Protein AF-A0A544TBC0-F1 (afdb_monomer_lite)

Organism: NCBI:txid1543965

Secondary structure (DSSP, 8-state):
--SS---HHHHHH-BTTSEETTTTEEEEEEEEETTTEEEEEEEEEEEEPPHHHHHHHHHHHHHHHHHT--SBGGGSTTTTTHHHH--

Foldseek 3Di:
DAQWQDDPQQLQQDFPVQQDLPQQKGWRQWGQDPVPGIDGDPDIDITHHDPVVSVVVVVLVVVCVVVVHDRGSNPPCVPDCCVVHHD

Radius of gyration: 12.5 Å; chains: 1; bounding box: 33×30×32 Å

pLDDT: mean 71.46, std 14.96, range [32.81, 87.94]

Sequence (87 aa):
MLKTGIRAGELCALTWSDVDLKAETITINKSVDRKWGVLISRTTRVINLPEELIEELSLYKKRQEQANEGKNICLLITREIFCLLIC

Structure (mmCIF, N/CA/C/O backbone):
data_AF-A0A544TBC0-F1
#
_entry.id   AF-A0A544TBC0-F1
#
loop_
_atom_site.group_PDB
_atom_site.id
_atom_site.type_symbol
_atom_site.label_atom_id
_atom_site.label_alt_id
_atom_site.label_comp_id
_atom_site.label_asym_id
_atom_site.label_entity_id
_atom_site.label_seq_id
_atom_site.pdbx_PDB_ins_code
_atom_site.Cartn_x
_ato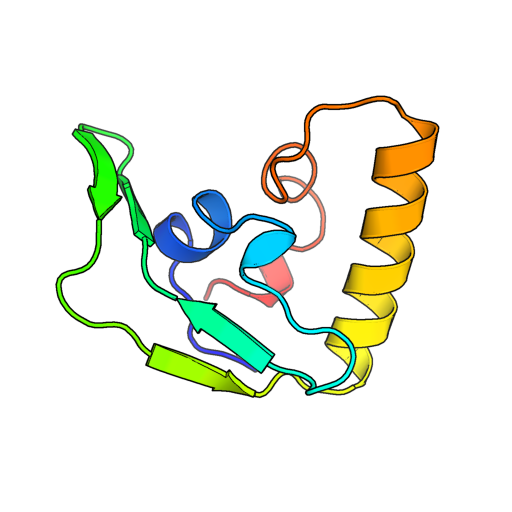m_site.Cartn_y
_atom_site.Cartn_z
_atom_site.occupancy
_atom_site.B_iso_or_equiv
_atom_site.auth_seq_id
_atom_site.auth_comp_id
_atom_site.auth_asym_id
_atom_site.auth_atom_id
_atom_site.pdbx_PDB_model_num
ATOM 1 N N . MET A 1 1 ? 2.703 -14.920 4.354 1.00 32.81 1 MET A N 1
ATOM 2 C CA . MET A 1 1 ? 3.099 -15.291 2.975 1.00 32.81 1 MET A CA 1
ATOM 3 C C . MET A 1 1 ? 2.397 -14.356 1.993 1.00 32.81 1 MET A C 1
ATOM 5 O O . MET A 1 1 ? 1.185 -14.441 1.880 1.00 32.81 1 MET A O 1
ATOM 9 N N . LEU A 1 2 ? 3.147 -13.469 1.324 1.00 44.53 2 LEU A N 1
ATOM 10 C CA . LEU A 1 2 ? 2.947 -13.092 -0.090 1.00 44.53 2 LEU A CA 1
ATOM 11 C C . LEU A 1 2 ? 1.507 -12.786 -0.571 1.00 44.53 2 LEU A C 1
ATOM 13 O O . LEU A 1 2 ? 1.086 -13.352 -1.574 1.00 44.53 2 LEU A O 1
ATOM 17 N N . LYS A 1 3 ? 0.712 -11.921 0.075 1.00 51.47 3 LYS A N 1
ATOM 18 C CA . LYS A 1 3 ? -0.697 -11.798 -0.368 1.00 51.47 3 LYS A CA 1
ATOM 19 C C . LYS A 1 3 ? -0.924 -10.964 -1.641 1.00 51.47 3 LYS A C 1
ATOM 21 O O . LYS A 1 3 ? -1.952 -11.156 -2.276 1.00 51.47 3 LYS A O 1
ATOM 26 N N . THR A 1 4 ? 0.005 -10.104 -2.078 1.00 59.41 4 THR A N 1
ATOM 27 C CA . THR A 1 4 ? -0.260 -9.221 -3.242 1.00 59.41 4 THR A CA 1
ATOM 28 C C . THR A 1 4 ? 0.878 -9.066 -4.259 1.00 59.41 4 THR A C 1
ATOM 30 O O . THR A 1 4 ? 0.640 -8.540 -5.343 1.00 59.41 4 THR A O 1
ATOM 33 N N . GLY A 1 5 ? 2.107 -9.521 -3.972 1.00 70.88 5 GLY A N 1
ATOM 34 C CA . GLY A 1 5 ? 3.235 -9.413 -4.918 1.00 70.88 5 GLY A CA 1
ATOM 35 C C . GLY A 1 5 ? 3.577 -7.970 -5.328 1.00 70.88 5 GLY A C 1
ATOM 36 O O . GLY A 1 5 ? 4.061 -7.730 -6.437 1.00 70.88 5 GLY A O 1
ATOM 37 N N . ILE A 1 6 ? 3.276 -6.998 -4.463 1.00 74.25 6 ILE A N 1
ATOM 38 C CA . ILE A 1 6 ? 3.524 -5.574 -4.704 1.00 74.25 6 ILE A CA 1
ATOM 39 C C . ILE A 1 6 ? 5.001 -5.277 -4.461 1.00 74.25 6 ILE A C 1
ATOM 41 O O . ILE A 1 6 ? 5.565 -5.657 -3.438 1.00 74.25 6 ILE A O 1
ATOM 45 N N . ARG A 1 7 ? 5.642 -4.571 -5.393 1.00 77.88 7 ARG A N 1
ATOM 46 C CA . ARG A 1 7 ? 7.032 -4.141 -5.211 1.00 77.88 7 ARG A CA 1
ATOM 47 C C . ARG A 1 7 ? 7.084 -2.980 -4.225 1.00 77.88 7 ARG A C 1
ATOM 49 O O . ARG A 1 7 ? 6.230 -2.098 -4.268 1.00 77.88 7 ARG A O 1
ATOM 56 N N . ALA A 1 8 ? 8.145 -2.905 -3.424 1.00 74.44 8 ALA A N 1
ATOM 57 C CA . ALA A 1 8 ? 8.344 -1.827 -2.451 1.00 74.44 8 ALA A CA 1
ATOM 58 C C . ALA A 1 8 ? 8.142 -0.425 -3.052 1.00 74.44 8 ALA A C 1
ATOM 60 O O . ALA A 1 8 ? 7.440 0.403 -2.484 1.00 74.44 8 ALA A O 1
ATOM 61 N N . GLY A 1 9 ? 8.689 -0.180 -4.248 1.00 72.56 9 GLY A N 1
ATOM 62 C CA . GLY A 1 9 ? 8.521 1.093 -4.948 1.00 72.56 9 GLY A CA 1
ATOM 63 C C . GLY A 1 9 ? 7.064 1.409 -5.298 1.00 72.56 9 GLY A C 1
ATOM 64 O O . GLY A 1 9 ? 6.636 2.549 -5.162 1.00 72.56 9 GLY A O 1
ATOM 65 N N . GLU A 1 10 ? 6.280 0.414 -5.710 1.00 78.12 10 GLU A N 1
ATOM 66 C CA . GLU A 1 10 ? 4.848 0.579 -6.000 1.00 78.12 10 GLU A CA 1
ATOM 67 C C . GLU A 1 10 ? 4.082 0.931 -4.721 1.00 78.12 10 GLU A C 1
ATOM 69 O O . GLU A 1 10 ? 3.323 1.895 -4.718 1.00 78.12 10 GLU A O 1
ATOM 74 N N . LEU A 1 11 ? 4.368 0.239 -3.612 1.00 77.25 11 LEU A N 1
ATOM 75 C CA . LEU A 1 11 ? 3.764 0.526 -2.309 1.00 77.25 11 LEU A CA 1
ATOM 76 C C . LEU A 1 11 ? 4.078 1.947 -1.821 1.00 77.25 11 LEU A C 1
ATOM 78 O O . LEU A 1 11 ? 3.188 2.655 -1.357 1.00 77.25 11 LEU A O 1
ATOM 82 N N . CYS A 1 12 ? 5.325 2.391 -1.983 1.00 74.94 12 CYS A N 1
ATOM 83 C CA . CYS A 1 12 ? 5.751 3.735 -1.597 1.00 74.94 12 CYS A CA 1
ATOM 84 C C . CYS A 1 12 ? 5.086 4.845 -2.425 1.00 74.94 12 CYS A C 1
ATOM 86 O O . CYS A 1 12 ? 4.974 5.979 -1.962 1.00 74.94 12 CYS A O 1
ATOM 88 N N . ALA A 1 13 ? 4.666 4.533 -3.652 1.00 78.81 13 ALA A N 1
ATOM 89 C CA . ALA A 1 13 ? 4.014 5.478 -4.549 1.00 78.81 13 ALA A CA 1
ATOM 90 C C . ALA A 1 13 ? 2.494 5.552 -4.356 1.00 78.81 13 ALA A C 1
ATOM 92 O O . ALA A 1 13 ? 1.867 6.468 -4.890 1.00 78.81 13 ALA A O 1
ATOM 93 N N . LEU A 1 14 ? 1.891 4.587 -3.654 1.00 79.75 14 LEU A N 1
ATOM 94 C CA . LEU A 1 14 ? 0.444 4.510 -3.483 1.00 79.75 14 LEU A CA 1
ATOM 95 C C . LEU A 1 14 ? -0.088 5.637 -2.595 1.00 79.75 14 LEU A C 1
ATOM 97 O O . LEU A 1 14 ? 0.495 6.017 -1.576 1.00 79.75 14 LEU A O 1
ATOM 101 N N . THR A 1 15 ? -1.254 6.142 -2.984 1.00 81.62 15 THR A N 1
ATOM 102 C CA . THR A 1 15 ? -2.014 7.133 -2.223 1.00 81.62 15 THR A CA 1
ATOM 103 C C . THR A 1 15 ? -3.362 6.557 -1.813 1.00 81.62 15 THR A C 1
ATOM 105 O O . THR A 1 15 ? -3.841 5.597 -2.413 1.00 81.62 15 THR A O 1
ATOM 108 N N . TRP A 1 16 ? -4.018 7.161 -0.817 1.00 82.69 16 TRP A N 1
ATOM 109 C CA . TRP A 1 16 ? -5.362 6.740 -0.395 1.00 82.69 16 TRP A CA 1
ATOM 110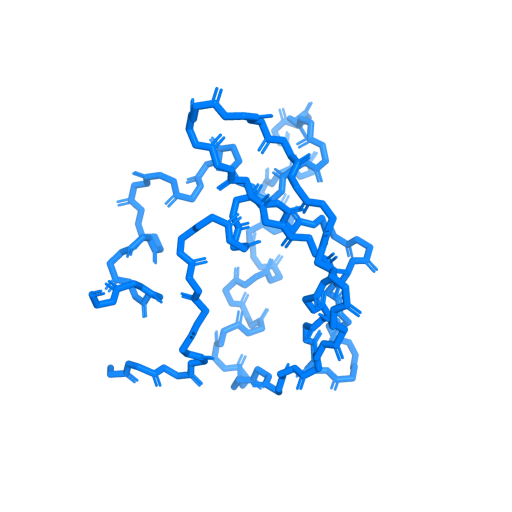 C C . TRP A 1 16 ? -6.415 6.825 -1.503 1.00 82.69 16 TRP A C 1
ATOM 112 O O . TRP A 1 16 ? -7.442 6.167 -1.400 1.00 82.69 16 TRP A O 1
ATOM 122 N N . SER A 1 17 ? -6.164 7.607 -2.555 1.00 82.12 17 SER A N 1
ATOM 123 C CA . SER A 1 17 ? -7.028 7.675 -3.737 1.00 82.12 17 SER A CA 1
ATOM 124 C C . SER A 1 17 ? -6.922 6.438 -4.634 1.00 82.12 17 SER A C 1
ATOM 126 O O . SER A 1 17 ? -7.822 6.193 -5.427 1.00 82.12 17 SER A O 1
ATOM 128 N N . ASP A 1 18 ? -5.825 5.681 -4.543 1.00 84.00 18 ASP A N 1
ATOM 129 C CA . ASP A 1 18 ? -5.600 4.465 -5.335 1.00 84.00 18 ASP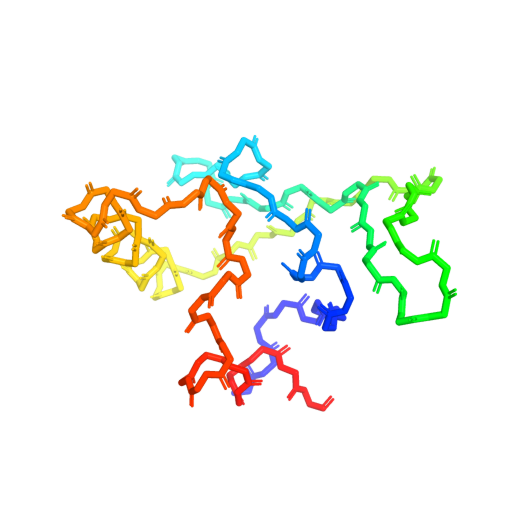 A CA 1
ATOM 130 C C . ASP A 1 18 ? -6.121 3.195 -4.635 1.00 84.00 18 ASP A C 1
ATOM 132 O O . ASP A 1 18 ? -6.135 2.121 -5.242 1.00 84.00 18 ASP A O 1
ATOM 136 N N . VAL A 1 19 ? -6.506 3.305 -3.358 1.00 84.12 19 VAL A N 1
ATOM 137 C CA . VAL A 1 19 ? -6.997 2.201 -2.526 1.00 84.12 19 VAL A CA 1
ATOM 138 C C . VAL A 1 19 ? -8.510 2.309 -2.392 1.00 84.12 19 VAL A C 1
ATOM 140 O O . VAL A 1 19 ? -9.021 3.247 -1.777 1.00 84.12 19 VAL A O 1
ATOM 143 N N . ASP A 1 20 ? -9.227 1.321 -2.917 1.00 86.38 20 ASP A N 1
ATOM 144 C CA . ASP A 1 20 ? -10.666 1.197 -2.732 1.00 86.38 20 ASP A CA 1
ATOM 145 C C . ASP A 1 20 ? -10.958 0.210 -1.598 1.00 86.38 20 ASP A C 1
ATOM 147 O O . ASP A 1 20 ? -10.938 -1.006 -1.778 1.00 86.38 20 ASP A O 1
ATOM 151 N N . LEU A 1 21 ? -11.232 0.752 -0.409 1.00 82.19 21 LEU A N 1
ATOM 152 C CA . LEU A 1 21 ? -11.595 -0.037 0.772 1.00 82.19 21 LEU A CA 1
ATOM 153 C C . LEU A 1 21 ? -12.997 -0.660 0.663 1.00 82.19 21 LEU A C 1
ATOM 155 O O . LEU A 1 21 ? -13.296 -1.570 1.424 1.00 82.19 21 LEU A O 1
ATOM 159 N N . LYS A 1 22 ? -13.869 -0.168 -0.231 1.00 83.81 22 LYS A N 1
ATOM 160 C CA . LYS A 1 22 ? -15.206 -0.750 -0.443 1.00 83.81 22 LYS A CA 1
ATOM 161 C C . LYS A 1 22 ? -15.156 -1.902 -1.432 1.00 83.81 22 LYS A C 1
ATOM 163 O O . LYS A 1 22 ? -15.853 -2.889 -1.248 1.00 83.81 22 LYS A O 1
ATOM 168 N N . ALA A 1 23 ? -14.379 -1.729 -2.498 1.00 84.88 23 ALA A N 1
ATOM 169 C CA . ALA A 1 23 ? -14.199 -2.741 -3.531 1.00 84.88 23 ALA A CA 1
ATOM 170 C C . ALA A 1 23 ? -13.036 -3.697 -3.227 1.00 84.88 23 ALA A C 1
ATOM 172 O O . ALA A 1 23 ? -12.740 -4.557 -4.048 1.00 84.88 23 ALA A O 1
ATOM 173 N N . GLU A 1 24 ? -12.372 -3.529 -2.080 1.00 85.56 24 GLU A N 1
ATOM 174 C CA . GLU A 1 24 ? -11.282 -4.388 -1.614 1.00 85.56 24 GLU A CA 1
ATOM 175 C C . GLU A 1 24 ? -10.114 -4.466 -2.604 1.00 85.56 24 GLU A C 1
ATOM 177 O O . GLU A 1 24 ? -9.495 -5.511 -2.790 1.00 85.56 24 GLU A O 1
ATOM 182 N N . THR A 1 25 ? -9.805 -3.359 -3.283 1.00 86.38 25 THR A N 1
ATOM 183 C CA . THR A 1 25 ? -8.83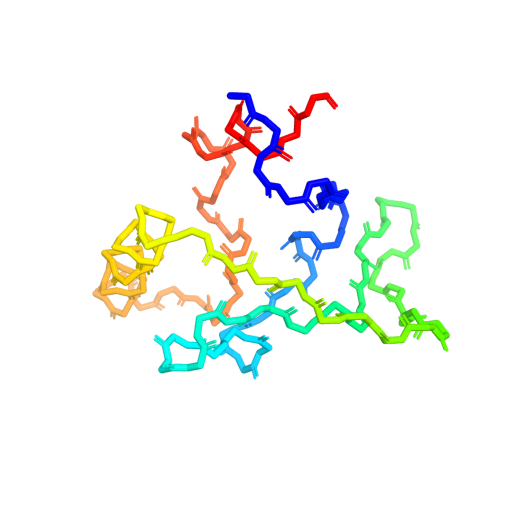0 -3.352 -4.381 1.00 86.38 25 THR A CA 1
ATOM 184 C C . THR A 1 25 ? -7.810 -2.225 -4.266 1.00 86.38 25 THR A C 1
ATOM 186 O O . THR A 1 25 ? -8.082 -1.146 -3.740 1.00 86.38 25 THR A O 1
ATOM 189 N N . ILE A 1 26 ? -6.606 -2.467 -4.787 1.00 86.31 26 ILE A N 1
ATOM 190 C CA . ILE A 1 26 ? -5.567 -1.450 -4.981 1.00 86.31 26 ILE A CA 1
ATOM 191 C C . ILE A 1 26 ? -5.269 -1.312 -6.461 1.00 86.31 26 ILE A C 1
ATOM 193 O O . ILE A 1 26 ? -4.969 -2.294 -7.144 1.00 86.31 26 ILE A O 1
ATOM 197 N N . THR A 1 27 ? -5.262 -0.070 -6.933 1.00 87.94 27 THR A N 1
ATOM 198 C CA . THR A 1 27 ? -4.859 0.266 -8.294 1.00 87.94 27 THR A CA 1
ATOM 199 C C . THR A 1 27 ? -3.399 0.702 -8.334 1.00 87.94 27 THR A C 1
ATOM 201 O O . THR A 1 27 ? -3.029 1.777 -7.871 1.00 87.94 27 THR A O 1
ATOM 204 N N . ILE A 1 28 ? -2.546 -0.112 -8.947 1.00 86.19 28 ILE A N 1
ATOM 205 C CA . ILE A 1 28 ? -1.127 0.198 -9.121 1.00 86.19 28 ILE A CA 1
ATOM 206 C C . ILE A 1 28 ? -0.938 0.858 -10.481 1.00 86.19 28 ILE A C 1
ATOM 208 O O . ILE A 1 28 ? -0.977 0.194 -11.516 1.00 86.19 28 ILE A O 1
ATOM 212 N N . ASN A 1 29 ? -0.721 2.172 -10.461 1.00 87.25 29 ASN A N 1
ATOM 213 C CA . ASN A 1 29 ? -0.429 2.998 -11.641 1.00 87.25 29 ASN A CA 1
ATOM 214 C C . ASN A 1 29 ? 0.924 3.733 -11.550 1.00 87.25 29 ASN A C 1
ATOM 216 O O . ASN A 1 29 ? 1.357 4.361 -12.514 1.00 87.25 29 ASN A O 1
ATOM 220 N N . LYS A 1 30 ? 1.619 3.646 -10.411 1.00 85.62 30 LYS A N 1
ATOM 221 C CA . LYS A 1 30 ? 2.866 4.370 -10.131 1.00 85.62 30 LYS A CA 1
ATOM 222 C C . LYS A 1 30 ? 3.788 3.570 -9.216 1.00 85.62 30 LYS A C 1
ATOM 224 O O . LYS A 1 30 ? 3.339 2.691 -8.485 1.00 85.62 30 LYS A O 1
ATOM 229 N N . SER A 1 31 ? 5.076 3.880 -9.275 1.00 83.19 31 SER A N 1
ATOM 230 C CA . SER A 1 31 ? 6.130 3.284 -8.456 1.00 83.19 31 SER A CA 1
ATOM 231 C C . SER A 1 31 ? 7.214 4.308 -8.153 1.00 83.19 31 SER A C 1
ATOM 233 O O . SER A 1 31 ? 7.594 5.068 -9.030 1.00 83.19 31 SER A O 1
ATOM 235 N N . VAL A 1 32 ? 7.750 4.320 -6.944 1.00 81.38 32 VAL A N 1
ATOM 236 C CA . VAL A 1 32 ? 8.888 5.145 -6.549 1.00 81.38 32 VAL A CA 1
ATOM 237 C C . VAL A 1 32 ? 10.171 4.367 -6.790 1.00 81.38 32 VAL A C 1
ATOM 239 O O . VAL A 1 32 ? 10.342 3.254 -6.294 1.00 81.38 32 VAL A O 1
ATOM 242 N N . ASP A 1 33 ? 11.087 4.987 -7.519 1.00 78.62 33 ASP A N 1
ATOM 243 C CA . ASP A 1 33 ? 12.464 4.550 -7.655 1.00 78.62 33 ASP A CA 1
ATOM 244 C C . ASP A 1 33 ? 13.380 5.470 -6.837 1.00 78.62 33 ASP A C 1
ATOM 246 O O . ASP A 1 33 ? 13.239 6.694 -6.841 1.00 78.62 33 ASP A O 1
ATOM 250 N N . ARG A 1 34 ? 14.343 4.887 -6.120 1.00 72.44 34 ARG A N 1
ATOM 251 C CA . ARG A 1 34 ? 15.241 5.644 -5.234 1.00 72.44 34 ARG A CA 1
ATOM 252 C C . ARG A 1 34 ? 16.165 6.599 -5.998 1.00 72.44 34 ARG A C 1
ATOM 254 O O . ARG A 1 34 ? 16.617 7.586 -5.427 1.00 72.44 34 ARG A O 1
ATOM 261 N N . LYS A 1 35 ? 16.471 6.295 -7.260 1.00 76.06 35 LYS A N 1
ATOM 262 C CA . LYS A 1 35 ? 17.354 7.078 -8.129 1.00 76.06 35 LYS A CA 1
ATOM 263 C C . LYS A 1 35 ? 16.582 8.114 -8.949 1.00 76.06 35 LYS A C 1
ATOM 265 O O . LYS A 1 35 ? 17.135 9.174 -9.222 1.00 76.06 35 LYS A O 1
ATOM 270 N N . TRP A 1 36 ? 15.335 7.825 -9.324 1.00 70.62 36 TRP A N 1
ATOM 271 C CA . TRP A 1 36 ? 14.568 8.642 -10.279 1.00 70.62 36 TRP A CA 1
ATOM 272 C C . TRP A 1 36 ? 13.286 9.282 -9.722 1.00 70.62 36 TRP A C 1
ATOM 274 O O . TRP A 1 36 ? 12.650 10.065 -10.422 1.00 70.62 36 TRP A O 1
ATOM 284 N N . GLY A 1 37 ? 12.910 9.002 -8.471 1.00 77.62 37 GLY A N 1
ATOM 285 C CA . GLY A 1 37 ? 11.691 9.532 -7.858 1.00 77.62 37 GLY A CA 1
ATOM 286 C C . GLY A 1 37 ? 10.433 8.768 -8.282 1.00 77.62 37 GLY A C 1
ATOM 287 O O . GLY A 1 37 ? 10.477 7.562 -8.521 1.00 77.62 37 GLY A O 1
ATOM 288 N N . VAL A 1 38 ? 9.281 9.445 -8.333 1.00 79.25 38 VAL A N 1
ATOM 289 C CA . VAL A 1 38 ? 8.007 8.814 -8.724 1.00 79.25 38 VAL A CA 1
ATOM 290 C C . VAL A 1 38 ? 8.006 8.542 -10.230 1.00 79.25 38 VAL A C 1
ATOM 292 O O . VAL A 1 38 ? 8.015 9.461 -11.044 1.00 79.25 38 VAL A O 1
ATOM 295 N N . LEU A 1 39 ? 7.939 7.267 -10.593 1.00 80.00 39 LEU A N 1
ATOM 296 C CA . LEU A 1 39 ? 7.768 6.772 -11.951 1.00 80.00 39 LEU A CA 1
ATOM 297 C C . LEU A 1 39 ? 6.304 6.385 -12.173 1.00 80.00 39 LEU A C 1
ATOM 299 O O . LEU A 1 39 ? 5.721 5.609 -11.414 1.00 80.00 39 LEU A O 1
ATOM 303 N N . ILE A 1 40 ? 5.709 6.901 -13.243 1.00 80.00 40 ILE A N 1
ATOM 304 C CA . ILE A 1 40 ? 4.367 6.498 -13.670 1.00 80.00 40 ILE A CA 1
ATOM 305 C C . ILE A 1 40 ? 4.503 5.187 -14.444 1.00 80.00 40 ILE A C 1
ATOM 307 O O . ILE A 1 40 ? 5.259 5.099 -15.415 1.00 80.00 40 ILE A O 1
ATOM 311 N N . SER A 1 41 ? 3.780 4.157 -14.009 1.00 77.75 41 SER A N 1
ATOM 312 C CA . SER A 1 41 ? 3.743 2.887 -14.723 1.00 77.75 41 SER A CA 1
ATOM 313 C C . SER A 1 41 ? 2.951 3.063 -16.015 1.00 77.75 41 SER A C 1
ATOM 315 O O . SER A 1 41 ? 1.856 3.618 -16.020 1.00 77.75 41 SER A O 1
ATOM 317 N N . ARG A 1 42 ? 3.470 2.521 -17.120 1.00 75.00 42 ARG A N 1
ATOM 318 C CA . ARG A 1 42 ? 2.718 2.426 -18.386 1.00 75.00 42 ARG A CA 1
ATOM 319 C C . ARG A 1 42 ? 1.569 1.420 -18.315 1.00 75.00 42 ARG A C 1
ATOM 321 O O . ARG A 1 42 ? 0.710 1.410 -19.187 1.00 75.00 42 ARG A O 1
ATOM 328 N N . THR A 1 43 ? 1.584 0.557 -17.303 1.00 76.00 43 THR A N 1
ATOM 329 C CA . THR A 1 43 ? 0.590 -0.497 -17.101 1.00 76.00 43 THR A CA 1
ATOM 330 C C . THR A 1 43 ? -0.097 -0.294 -15.764 1.00 76.00 43 THR A C 1
ATOM 332 O O . THR A 1 43 ? 0.557 -0.292 -14.718 1.00 76.00 43 THR A O 1
ATOM 335 N N . THR A 1 44 ? -1.414 -0.120 -15.810 1.00 84.44 44 THR A N 1
ATOM 336 C CA . THR A 1 44 ? -2.256 -0.091 -14.618 1.00 84.44 44 THR A CA 1
ATOM 337 C C . THR A 1 44 ? -2.729 -1.503 -14.335 1.00 84.44 44 THR A C 1
ATOM 339 O O . THR A 1 44 ? -3.275 -2.159 -15.220 1.00 84.44 44 THR A O 1
ATOM 342 N N . ARG A 1 45 ? -2.525 -1.974 -13.107 1.00 85.50 45 ARG A N 1
ATOM 343 C CA . ARG A 1 45 ? -3.063 -3.260 -12.658 1.00 85.50 45 ARG A CA 1
ATOM 344 C C . ARG A 1 45 ? -3.826 -3.088 -11.358 1.00 85.50 45 ARG A C 1
ATOM 346 O O . ARG A 1 45 ? -3.429 -2.287 -10.515 1.00 85.50 45 ARG A O 1
ATOM 353 N N . VAL A 1 46 ? -4.901 -3.847 -11.218 1.00 86.56 46 VAL A N 1
ATOM 354 C CA . VAL A 1 46 ? -5.737 -3.867 -10.020 1.00 86.56 46 VAL A CA 1
ATOM 355 C C . VAL A 1 46 ? -5.458 -5.165 -9.282 1.00 86.56 46 VAL A C 1
ATOM 357 O O . VAL A 1 46 ? -5.442 -6.232 -9.896 1.00 86.56 46 VAL A O 1
ATOM 360 N N . ILE A 1 47 ? -5.176 -5.064 -7.988 1.00 84.06 47 ILE A N 1
ATOM 361 C CA . ILE A 1 47 ? -4.916 -6.213 -7.122 1.00 84.06 47 ILE A CA 1
ATOM 362 C C . ILE A 1 47 ? -5.984 -6.246 -6.041 1.00 84.06 47 ILE A C 1
ATOM 364 O O . ILE A 1 47 ? -6.227 -5.231 -5.388 1.00 84.06 47 ILE A O 1
ATOM 368 N N . ASN A 1 48 ? -6.589 -7.414 -5.847 1.00 83.88 48 ASN A N 1
ATOM 369 C CA . ASN A 1 48 ? -7.537 -7.634 -4.765 1.00 83.88 48 ASN A CA 1
ATOM 370 C C . ASN A 1 48 ? -6.777 -7.782 -3.448 1.00 83.88 48 ASN A C 1
ATOM 372 O O . ASN A 1 48 ? -5.774 -8.498 -3.370 1.00 83.88 48 ASN A O 1
ATOM 376 N N . LEU A 1 49 ? -7.260 -7.095 -2.424 1.00 81.44 49 LEU A N 1
ATOM 377 C CA . LEU A 1 49 ? -6.747 -7.191 -1.076 1.00 81.44 49 LEU A CA 1
ATOM 378 C C . LEU A 1 49 ? -7.520 -8.257 -0.301 1.00 81.44 49 LEU A C 1
ATOM 380 O O . LEU A 1 49 ? -8.733 -8.357 -0.439 1.00 81.44 49 LEU A O 1
ATOM 384 N N . PRO A 1 50 ? -6.837 -9.039 0.540 1.00 81.25 50 PRO A N 1
ATOM 385 C CA . PRO A 1 50 ? -7.504 -9.853 1.544 1.00 81.25 50 PRO A CA 1
ATOM 386 C C . PRO A 1 50 ? -8.132 -8.952 2.621 1.00 81.25 50 PRO A C 1
ATOM 388 O O . PRO A 1 50 ? -7.534 -7.945 3.000 1.00 81.25 50 PRO A O 1
ATOM 391 N N . GLU A 1 51 ? -9.272 -9.366 3.171 1.00 79.81 51 GLU A N 1
ATOM 392 C CA . GLU A 1 51 ? -10.020 -8.652 4.222 1.00 79.81 51 GLU A CA 1
ATOM 393 C C . GLU A 1 51 ? -9.141 -8.250 5.426 1.00 79.81 51 GLU A C 1
ATOM 395 O O . GLU A 1 51 ? -9.151 -7.100 5.856 1.00 79.81 51 GLU A O 1
ATOM 400 N N . GLU A 1 52 ? -8.258 -9.148 5.876 1.00 79.50 52 GLU A N 1
ATOM 401 C CA . GLU A 1 52 ? -7.260 -8.895 6.933 1.00 79.50 52 GLU A CA 1
ATOM 402 C C . GLU A 1 52 ? -6.399 -7.641 6.667 1.00 79.50 52 GLU A C 1
ATOM 404 O O . GLU A 1 52 ? -6.140 -6.842 7.564 1.00 79.50 52 GLU A O 1
ATOM 409 N N . LEU A 1 53 ? -5.994 -7.413 5.412 1.00 77.06 5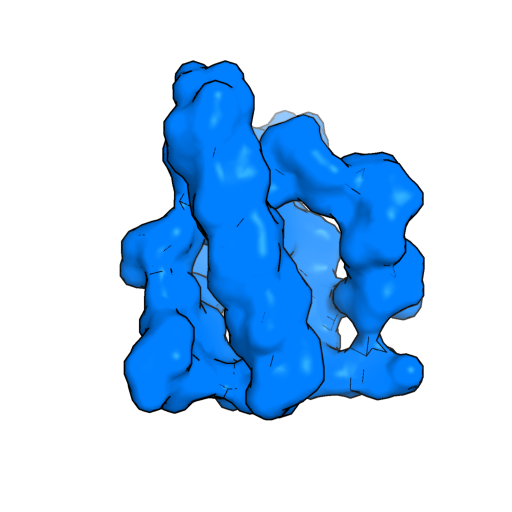3 LEU A N 1
ATOM 410 C CA . LEU A 1 53 ? -5.182 -6.251 5.039 1.00 77.06 53 LEU A CA 1
ATOM 411 C C . LEU A 1 53 ? -6.019 -4.965 4.979 1.00 77.06 53 LEU A C 1
ATOM 413 O O . LEU A 1 53 ? -5.493 -3.871 5.173 1.00 77.06 53 LEU A O 1
ATOM 417 N N . ILE A 1 54 ? -7.321 -5.076 4.720 1.00 81.62 54 ILE A N 1
ATOM 418 C CA . ILE A 1 54 ? -8.245 -3.935 4.692 1.00 81.62 54 ILE A CA 1
ATOM 419 C C . ILE A 1 54 ? -8.478 -3.410 6.102 1.00 81.62 54 ILE A C 1
ATOM 421 O O . ILE A 1 54 ? -8.481 -2.194 6.306 1.00 81.62 54 ILE A O 1
ATOM 425 N N . GLU A 1 55 ? -8.625 -4.305 7.076 1.00 82.62 55 GLU A N 1
ATOM 426 C CA . GLU A 1 55 ? -8.731 -3.933 8.485 1.00 82.62 55 GLU A CA 1
ATOM 427 C C . GLU A 1 55 ? -7.475 -3.188 8.959 1.00 82.62 55 GLU A C 1
ATOM 429 O O . GLU A 1 55 ? -7.582 -2.098 9.535 1.00 82.62 55 GLU A O 1
ATOM 434 N N . GLU A 1 56 ? -6.286 -3.708 8.632 1.00 81.31 56 GLU A N 1
ATOM 435 C CA . GLU A 1 56 ? -5.012 -3.041 8.922 1.00 81.31 56 GLU A CA 1
ATOM 436 C C . GLU A 1 56 ? -4.914 -1.661 8.253 1.00 81.31 56 GLU A C 1
ATOM 438 O O . GLU A 1 56 ? -4.569 -0.670 8.906 1.00 81.31 56 GLU A O 1
ATOM 443 N N . LEU A 1 57 ? -5.268 -1.560 6.965 1.00 78.94 57 LEU A N 1
ATOM 444 C CA . LEU A 1 57 ? -5.258 -0.295 6.224 1.00 78.94 57 LEU A CA 1
ATOM 445 C C . LEU A 1 57 ? -6.255 0.719 6.798 1.00 78.94 57 LEU A C 1
ATOM 447 O O . LEU A 1 57 ? -5.937 1.904 6.904 1.00 78.94 57 LEU A O 1
ATOM 451 N N . SER A 1 58 ? -7.445 0.279 7.204 1.00 82.75 58 SER A N 1
ATOM 452 C CA . SER A 1 58 ? -8.464 1.128 7.830 1.00 82.75 58 SER A CA 1
ATOM 453 C C . SER A 1 58 ? -7.983 1.688 9.170 1.00 82.75 58 SER A C 1
ATOM 455 O O . SER A 1 58 ? -8.120 2.887 9.442 1.00 82.75 58 SER A O 1
ATOM 457 N N . LEU A 1 59 ? -7.348 0.847 9.990 1.00 82.50 59 LEU A N 1
ATOM 458 C CA . LEU A 1 59 ? -6.736 1.270 11.246 1.00 82.50 59 LEU A CA 1
ATOM 459 C C . LEU A 1 59 ? -5.601 2.275 11.004 1.00 82.50 59 LEU A C 1
ATOM 461 O O . LEU A 1 59 ? -5.513 3.293 11.696 1.00 82.50 59 LEU A O 1
ATOM 465 N N . TYR A 1 60 ? -4.763 2.019 9.999 1.00 77.12 60 TYR A N 1
ATOM 466 C CA . TYR A 1 60 ? -3.663 2.900 9.622 1.00 77.12 60 TYR A CA 1
ATOM 467 C C . TYR A 1 60 ? -4.157 4.265 9.123 1.00 77.12 60 TYR A C 1
ATOM 469 O O . TYR A 1 60 ? -3.639 5.297 9.553 1.00 77.12 60 TYR A O 1
ATOM 477 N N . LYS A 1 61 ? -5.215 4.294 8.301 1.00 78.81 61 LYS A N 1
ATOM 478 C CA . LYS A 1 61 ? -5.843 5.536 7.826 1.00 78.81 61 LYS A CA 1
ATOM 479 C C . LYS A 1 61 ? -6.315 6.413 8.984 1.00 78.81 61 LYS A C 1
ATOM 481 O O . LYS A 1 61 ? -5.997 7.599 9.023 1.00 78.81 61 LYS A O 1
ATOM 486 N N . LYS A 1 62 ? -7.004 5.818 9.964 1.00 82.50 62 LYS A N 1
ATOM 487 C CA . LYS A 1 62 ? -7.464 6.530 11.168 1.00 82.50 62 LYS A CA 1
ATOM 488 C C . LYS A 1 62 ? -6.302 7.111 11.975 1.00 82.50 62 LYS A C 1
ATOM 490 O O . LYS A 1 62 ? -6.401 8.234 12.457 1.00 82.50 62 LYS A O 1
ATOM 495 N N . ARG A 1 63 ? -5.195 6.371 12.117 1.00 78.94 63 ARG A N 1
ATOM 496 C CA . ARG A 1 63 ? -3.988 6.866 12.805 1.00 78.94 63 ARG A CA 1
ATOM 497 C C . ARG A 1 63 ? -3.344 8.038 12.059 1.00 78.94 63 ARG A C 1
ATOM 499 O O . ARG A 1 63 ? -2.968 9.010 12.703 1.00 78.94 63 ARG A O 1
ATOM 506 N N . GLN A 1 64 ? -3.257 7.980 10.727 1.00 72.62 64 GLN A N 1
ATOM 507 C CA . GLN A 1 64 ? -2.729 9.092 9.925 1.00 72.62 64 GLN A CA 1
ATOM 508 C C . GLN A 1 64 ? -3.593 10.354 10.031 1.00 72.62 64 GLN A C 1
ATOM 510 O O . GLN A 1 64 ? -3.053 11.446 10.194 1.00 72.62 64 GLN A O 1
ATOM 515 N N . GLU A 1 65 ? -4.921 10.212 9.995 1.00 74.44 65 GLU A N 1
ATOM 516 C CA . GLU A 1 65 ? -5.851 11.334 10.183 1.00 74.44 65 GLU A CA 1
ATOM 517 C C . GLU A 1 65 ? -5.676 11.996 11.562 1.00 74.44 65 GLU A C 1
ATOM 519 O O . GLU A 1 65 ? -5.705 13.220 11.664 1.00 74.44 65 GLU A O 1
ATOM 524 N N . GLN A 1 66 ? -5.421 11.207 12.612 1.00 74.31 66 GLN A N 1
ATOM 525 C CA . GLN A 1 66 ? -5.152 11.716 13.965 1.00 74.31 66 GLN A CA 1
ATOM 526 C C . GLN A 1 66 ? -3.781 12.392 14.096 1.00 74.31 66 GLN A C 1
ATOM 528 O O . GLN A 1 66 ? -3.646 13.358 14.844 1.00 74.31 66 GLN A O 1
ATOM 533 N N . ALA A 1 67 ? -2.771 11.905 13.373 1.00 68.25 67 ALA A N 1
ATOM 534 C CA . ALA A 1 67 ? -1.420 12.465 13.386 1.00 68.25 67 ALA A CA 1
ATOM 535 C C . ALA A 1 67 ? -1.284 13.756 12.554 1.00 68.25 67 ALA A C 1
ATOM 537 O O . ALA A 1 67 ? -0.256 14.424 12.628 1.00 68.25 67 ALA A O 1
ATOM 538 N N . ASN A 1 68 ? -2.307 14.122 11.768 1.00 63.31 68 ASN A N 1
ATOM 539 C CA . ASN A 1 68 ? -2.280 15.249 10.828 1.00 63.31 68 ASN A CA 1
ATOM 540 C C . ASN A 1 68 ? -1.088 15.179 9.842 1.00 63.31 68 ASN A C 1
ATOM 542 O O . ASN A 1 68 ? -0.614 16.196 9.330 1.00 63.31 68 ASN A O 1
ATOM 546 N N . GLU A 1 69 ? -0.584 13.967 9.595 1.00 57.75 69 GLU A N 1
ATOM 547 C CA . GLU A 1 69 ? 0.543 13.705 8.707 1.00 57.75 69 GLU A CA 1
ATOM 548 C C . GLU A 1 69 ? 0.065 13.554 7.257 1.00 57.75 69 GLU A C 1
ATOM 550 O O . GLU A 1 69 ? -1.051 13.114 6.974 1.00 57.75 69 GLU A O 1
ATOM 555 N N . GLY A 1 70 ? 0.910 13.981 6.314 1.00 53.06 70 GLY A N 1
ATOM 556 C CA . GLY A 1 70 ? 0.565 14.087 4.897 1.00 53.06 70 GLY A CA 1
ATOM 557 C C . GLY A 1 70 ? 0.001 12.796 4.289 1.00 53.06 70 GLY A C 1
ATOM 558 O O . GLY A 1 70 ? 0.398 11.692 4.642 1.00 53.06 70 GLY A O 1
ATOM 559 N N . LYS A 1 71 ? -0.884 12.967 3.297 1.00 56.75 71 LYS A N 1
ATOM 560 C CA . LYS A 1 71 ? -1.742 11.969 2.611 1.00 56.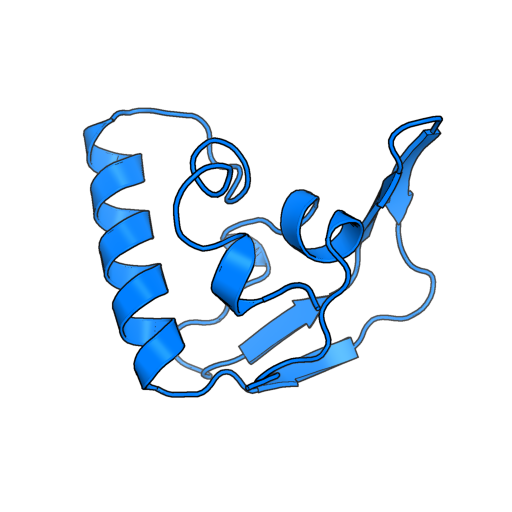75 71 LYS A CA 1
ATOM 561 C C . LYS A 1 71 ? -1.035 10.764 1.947 1.00 56.75 71 LYS A C 1
ATOM 563 O O . LYS A 1 71 ? -1.683 10.009 1.220 1.00 56.75 71 LYS A O 1
ATOM 568 N N . ASN A 1 72 ? 0.270 10.595 2.137 1.00 54.31 72 ASN A N 1
ATOM 569 C CA . ASN A 1 72 ? 1.054 9.523 1.538 1.00 54.31 72 ASN A CA 1
ATOM 570 C C . ASN A 1 72 ? 1.019 8.291 2.446 1.00 54.31 72 ASN A C 1
ATOM 572 O O . ASN A 1 72 ? 1.454 8.343 3.598 1.00 54.31 72 ASN A O 1
ATOM 576 N N . ILE A 1 73 ? 0.557 7.163 1.904 1.00 59.69 73 ILE A N 1
ATOM 577 C CA . ILE A 1 73 ? 0.465 5.886 2.627 1.00 59.69 73 ILE A CA 1
ATOM 578 C C . ILE A 1 73 ? 1.851 5.455 3.150 1.00 59.69 73 ILE A C 1
ATOM 580 O O . ILE A 1 73 ? 1.962 4.856 4.214 1.00 59.69 73 ILE A O 1
ATOM 584 N N . CYS A 1 74 ? 2.927 5.851 2.465 1.00 53.19 74 CYS A N 1
ATOM 585 C CA . CYS A 1 74 ? 4.299 5.435 2.744 1.00 53.19 74 CYS A CA 1
ATOM 586 C C . CYS A 1 74 ? 4.932 5.983 4.043 1.00 53.19 74 CYS A C 1
ATOM 588 O O . CYS A 1 74 ? 5.892 5.379 4.522 1.00 53.19 74 CYS A O 1
ATOM 590 N N . LEU A 1 75 ? 4.469 7.108 4.613 1.00 45.78 75 LEU A N 1
ATOM 591 C CA . LEU A 1 75 ? 5.294 7.853 5.586 1.00 45.78 75 LEU A CA 1
ATOM 592 C C . LEU A 1 75 ? 5.566 7.110 6.915 1.00 45.78 75 LEU A C 1
ATOM 594 O O . LEU A 1 75 ? 6.579 7.388 7.550 1.00 45.78 75 LEU A O 1
ATOM 598 N N . LEU A 1 76 ? 4.734 6.133 7.299 1.00 43.66 76 LEU A N 1
ATOM 599 C CA . LEU A 1 76 ? 4.876 5.361 8.547 1.00 43.66 76 LEU A CA 1
ATOM 600 C C . LEU A 1 76 ? 4.916 3.829 8.352 1.00 43.66 76 LEU A C 1
ATOM 602 O O . LEU A 1 76 ? 5.090 3.090 9.320 1.00 43.66 76 LEU A O 1
ATOM 606 N N . ILE A 1 77 ? 4.823 3.323 7.115 1.00 48.78 77 ILE A N 1
ATOM 607 C CA . ILE A 1 77 ? 4.890 1.873 6.805 1.00 48.78 77 ILE A CA 1
ATOM 608 C C . ILE A 1 77 ? 6.308 1.295 6.989 1.00 48.78 77 ILE A C 1
ATOM 610 O O . ILE A 1 77 ? 6.510 0.081 6.992 1.00 48.78 77 ILE A O 1
ATOM 614 N N . THR A 1 78 ? 7.299 2.157 7.211 1.00 47.34 78 THR A N 1
ATOM 615 C CA . THR A 1 78 ? 8.729 1.835 7.306 1.00 47.34 78 THR A CA 1
ATOM 616 C C . THR A 1 78 ? 9.142 0.993 8.514 1.00 47.34 78 THR A C 1
ATOM 618 O O . THR A 1 78 ? 10.318 0.645 8.598 1.00 47.34 78 THR A O 1
ATOM 621 N N . ARG A 1 79 ? 8.238 0.623 9.436 1.00 42.94 79 ARG A N 1
ATOM 622 C CA . ARG A 1 79 ? 8.621 -0.197 10.602 1.00 42.94 79 ARG A CA 1
ATOM 623 C C . ARG A 1 79 ? 7.871 -1.505 10.831 1.00 42.94 79 ARG A C 1
ATOM 625 O O . ARG A 1 79 ? 8.518 -2.427 11.310 1.00 42.94 79 ARG A O 1
ATOM 632 N N . GLU A 1 80 ? 6.593 -1.634 10.473 1.00 42.88 80 GLU A N 1
ATOM 633 C CA . GLU A 1 80 ? 5.838 -2.862 10.816 1.00 42.88 80 GLU A CA 1
ATOM 634 C C . GLU A 1 80 ? 5.271 -3.620 9.608 1.00 42.88 80 GLU A C 1
ATOM 636 O O . GLU A 1 80 ? 5.350 -4.844 9.562 1.00 42.88 80 GLU A O 1
ATOM 641 N N . ILE A 1 81 ? 4.796 -2.925 8.570 1.00 46.44 81 ILE A N 1
ATOM 642 C CA . ILE A 1 81 ? 4.137 -3.567 7.415 1.00 46.44 81 ILE A CA 1
ATOM 643 C C . ILE A 1 81 ? 5.139 -3.932 6.296 1.00 46.44 81 ILE A C 1
ATOM 645 O O . ILE A 1 81 ? 4.867 -4.802 5.468 1.00 46.44 81 ILE A O 1
ATOM 649 N N . PHE A 1 82 ? 6.344 -3.345 6.300 1.00 49.12 82 PHE A N 1
ATOM 650 C CA . PHE A 1 82 ? 7.403 -3.642 5.319 1.00 49.12 82 PHE A CA 1
ATOM 651 C C . PHE A 1 82 ? 7.766 -5.141 5.264 1.00 49.12 82 PHE A C 1
ATOM 653 O O . PHE A 1 82 ? 8.031 -5.662 4.185 1.00 49.12 82 PHE A O 1
ATOM 660 N N . CYS A 1 83 ? 7.698 -5.847 6.401 1.00 40.62 83 CYS A N 1
ATOM 661 C CA . CYS A 1 83 ? 7.935 -7.295 6.483 1.00 40.62 83 CYS A CA 1
ATOM 662 C C . CYS A 1 83 ? 6.782 -8.158 5.940 1.00 40.62 83 CYS A C 1
ATOM 664 O O . CYS A 1 83 ? 6.995 -9.326 5.627 1.00 40.62 83 CYS A O 1
ATOM 666 N N . LEU A 1 84 ? 5.559 -7.624 5.849 1.00 45.56 84 LEU A N 1
ATOM 667 C CA . LEU A 1 84 ? 4.374 -8.387 5.436 1.00 45.56 84 LEU A CA 1
ATOM 668 C C . LEU A 1 84 ? 4.136 -8.349 3.919 1.00 45.56 84 LEU A C 1
ATOM 670 O O . LEU A 1 84 ? 3.546 -9.284 3.371 1.00 45.56 84 LEU A O 1
ATOM 674 N N . LEU A 1 85 ? 4.614 -7.304 3.234 1.00 47.16 85 LEU A N 1
ATOM 675 C CA . LEU A 1 85 ? 4.318 -7.049 1.817 1.00 47.16 85 LEU A CA 1
ATOM 676 C C . LEU A 1 85 ? 5.504 -7.194 0.856 1.00 47.16 85 LEU A C 1
ATOM 678 O O . LEU A 1 85 ? 5.273 -7.284 -0.349 1.00 47.16 85 LEU A O 1
ATOM 682 N N . ILE A 1 86 ? 6.743 -7.251 1.346 1.00 45.50 86 ILE A N 1
ATOM 683 C CA . ILE A 1 86 ? 7.941 -7.370 0.506 1.00 45.50 86 ILE A CA 1
ATOM 684 C C . ILE A 1 86 ? 8.707 -8.618 0.958 1.00 45.50 86 ILE A C 1
ATOM 686 O O . ILE A 1 86 ? 9.236 -8.651 2.067 1.00 45.50 86 ILE A O 1
ATOM 690 N N . CYS A 1 87 ? 8.722 -9.652 0.113 1.00 40.44 87 CYS A N 1
ATOM 691 C CA . CYS A 1 87 ? 9.764 -10.679 0.164 1.00 40.44 87 CYS A CA 1
ATOM 692 C C . CYS A 1 87 ? 11.043 -10.135 -0.473 1.00 40.44 87 CYS A C 1
ATOM 694 O O . CYS A 1 87 ? 10.923 -9.436 -1.508 1.00 40.44 87 CYS A O 1
#

InterPro domains:
  IPR002104 Integrase, catalytic domain [PF00589] (1-76)
  IPR002104 Integrase, catalytic domain [PS51898] (1-87)
  IPR011010 DNA breaking-rejoining enzyme, catalytic core [SSF56349] (1-66)
  IPR013762 Integrase-like, catalytic domain superfamily [G3DSA:1.10.443.10] (1-80)